Protein AF-A0A6A6I0V8-F1 (afdb_monomer_lite)

Secondary structure (DSSP, 8-state):
-PPPEEEE-EEETTTTEEEEEETTEEEEE-TTT----TT-EEEEEEEE-SS--TT-SBTT--TTSGGGGEEEEEEEE-TTS-EEEEE--B--HHHHHHHHHHHHHHTT--SS-TTSS---

Radius of gyration: 15.05 Å; chains: 1; bounding box: 34×28×39 Å

pLDDT: mean 85.08, std 13.49, range [41.62, 95.62]

Structure (mmCIF, N/CA/C/O backbone):
data_AF-A0A6A6I0V8-F1
#
_entry.id   AF-A0A6A6I0V8-F1
#
loop_
_atom_site.group_PDB
_atom_site.id
_atom_site.type_symbol
_atom_site.label_atom_id
_atom_site.label_alt_id
_atom_site.label_comp_id
_atom_site.label_asym_id
_atom_site.label_entity_id
_atom_site.label_seq_id
_atom_site.pdbx_PDB_ins_code
_atom_site.Cartn_x
_atom_site.Cartn_y
_atom_site.Cartn_z
_atom_site.occupancy
_atom_site.B_iso_or_equiv
_atom_site.auth_seq_id
_atom_site.auth_comp_id
_atom_site.auth_asym_id
_atom_site.auth_atom_id
_atom_site.pdbx_PDB_model_num
ATOM 1 N N . MET A 1 1 ? -9.519 -6.442 -11.295 1.00 41.62 1 MET A N 1
ATOM 2 C CA . MET A 1 1 ? -9.395 -5.872 -9.936 1.00 41.62 1 MET A CA 1
ATOM 3 C C . MET A 1 1 ? -8.837 -6.957 -9.038 1.0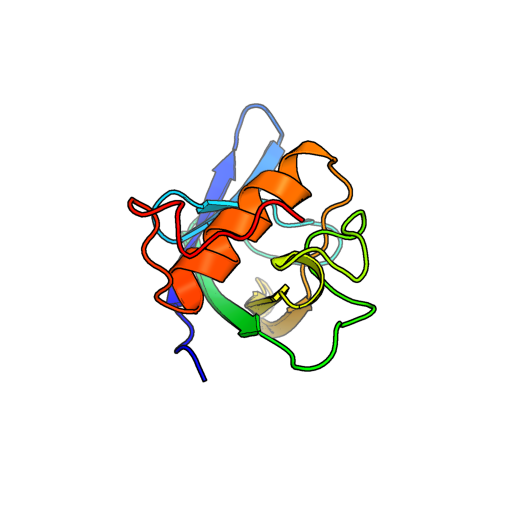0 41.62 1 MET A C 1
ATOM 5 O O . MET A 1 1 ? -9.410 -8.039 -9.019 1.00 41.62 1 MET A O 1
ATOM 9 N N . LEU A 1 2 ? -7.718 -6.709 -8.360 1.00 55.19 2 LEU A N 1
ATOM 10 C CA . LEU A 1 2 ? -7.211 -7.617 -7.329 1.00 55.19 2 LEU A CA 1
ATOM 11 C C . LEU A 1 2 ? -8.062 -7.394 -6.071 1.00 55.19 2 LEU A C 1
ATOM 13 O O . LEU A 1 2 ? -8.267 -6.252 -5.666 1.00 55.19 2 LEU A O 1
ATOM 17 N N . GLY A 1 3 ? -8.646 -8.462 -5.523 1.00 60.25 3 GLY A N 1
ATOM 18 C CA . GLY A 1 3 ? -9.533 -8.377 -4.360 1.00 60.25 3 GLY A CA 1
ATOM 19 C C . GLY A 1 3 ? -8.824 -7.762 -3.150 1.00 60.25 3 GLY A C 1
ATOM 20 O O . GLY A 1 3 ? -7.656 -8.050 -2.900 1.00 60.25 3 GLY A O 1
ATOM 21 N N . GLY A 1 4 ? -9.527 -6.897 -2.414 1.00 79.31 4 GLY A N 1
ATOM 22 C CA . GLY A 1 4 ? -9.027 -6.341 -1.156 1.00 79.31 4 GLY A CA 1
ATOM 23 C C . GLY A 1 4 ? -8.860 -7.413 -0.082 1.00 79.31 4 GLY A C 1
ATOM 24 O O . GLY A 1 4 ? -9.607 -8.392 -0.065 1.00 79.31 4 GLY A O 1
ATOM 25 N N . MET A 1 5 ? -7.888 -7.217 0.805 1.00 91.12 5 MET A N 1
ATOM 26 C CA . MET A 1 5 ? -7.579 -8.131 1.902 1.00 91.12 5 MET A CA 1
ATOM 27 C C . MET A 1 5 ? -7.892 -7.470 3.238 1.00 91.12 5 MET A C 1
ATOM 29 O O . MET A 1 5 ? -7.388 -6.381 3.519 1.00 91.12 5 MET A O 1
ATOM 33 N N . ASP A 1 6 ? -8.684 -8.145 4.063 1.00 94.25 6 ASP A N 1
ATOM 34 C CA . ASP A 1 6 ? -8.990 -7.691 5.415 1.00 94.25 6 ASP A CA 1
ATOM 35 C C . ASP A 1 6 ? -7.867 -8.153 6.352 1.00 94.25 6 ASP A C 1
ATOM 37 O O . ASP A 1 6 ? -7.538 -9.340 6.424 1.00 94.25 6 ASP A O 1
ATOM 41 N N . VAL A 1 7 ? -7.224 -7.203 7.028 1.00 94.69 7 VAL A N 1
ATOM 42 C CA . VAL A 1 7 ? -6.045 -7.447 7.866 1.00 94.69 7 VAL A CA 1
ATOM 43 C C . VAL A 1 7 ? -6.138 -6.673 9.181 1.00 94.69 7 VAL A C 1
ATOM 45 O O . VAL A 1 7 ? -6.675 -5.562 9.207 1.00 94.69 7 VAL A O 1
ATOM 48 N N . PRO A 1 8 ? -5.594 -7.220 10.283 1.00 95.62 8 PRO A N 1
ATOM 49 C CA . PRO A 1 8 ? -5.577 -6.520 11.556 1.00 95.62 8 PRO A CA 1
ATOM 50 C C . PRO A 1 8 ? -4.505 -5.426 11.571 1.00 95.62 8 PRO A C 1
ATOM 52 O O . PRO A 1 8 ? -3.368 -5.628 11.121 1.00 95.62 8 PRO A O 1
ATOM 55 N N . VAL A 1 9 ? -4.846 -4.289 12.164 1.00 93.50 9 VAL A N 1
ATOM 56 C CA . VAL A 1 9 ? -3.913 -3.227 12.529 1.00 93.50 9 VAL A CA 1
ATOM 57 C C . VAL A 1 9 ? -3.034 -3.715 13.676 1.00 93.50 9 VAL A C 1
ATOM 59 O O . VAL A 1 9 ? -3.508 -4.254 14.676 1.00 93.50 9 VAL A O 1
ATOM 62 N N . ARG A 1 10 ? -1.725 -3.517 13.537 1.00 93.19 10 ARG A N 1
ATOM 63 C CA . ARG A 1 10 ? -0.717 -3.899 14.528 1.00 93.19 10 ARG A CA 1
ATOM 64 C C . ARG A 1 10 ? 0.033 -2.680 15.025 1.00 93.19 10 ARG A C 1
ATOM 66 O O . ARG A 1 10 ? 0.220 -1.715 14.284 1.00 93.19 10 ARG A O 1
ATOM 73 N N . PHE A 1 11 ? 0.536 -2.739 16.254 1.00 89.94 11 PHE A N 1
ATOM 74 C CA . PHE A 1 11 ? 1.327 -1.657 16.827 1.00 89.94 11 PHE A CA 1
ATOM 75 C C . PHE A 1 11 ? 2.817 -2.005 16.907 1.00 89.94 11 PHE A C 1
ATOM 77 O O . PHE A 1 11 ? 3.221 -3.063 17.390 1.00 89.94 11 PHE A O 1
ATOM 84 N N . HIS A 1 12 ? 3.678 -1.096 16.442 1.00 85.38 12 HIS A N 1
ATOM 85 C CA . HIS A 1 12 ? 5.121 -1.231 16.595 1.00 85.38 12 HIS A CA 1
ATOM 86 C C . HIS A 1 12 ? 5.644 -0.378 17.755 1.00 85.38 12 HIS A C 1
ATOM 88 O O . HIS A 1 12 ? 5.853 0.825 17.614 1.00 85.38 12 HIS A O 1
ATOM 94 N N . LYS A 1 13 ? 5.951 -1.036 18.882 1.00 77.88 13 LYS A N 1
ATOM 95 C CA . LYS A 1 13 ? 6.410 -0.389 20.126 1.00 77.88 13 LYS A CA 1
ATOM 96 C C . LYS A 1 13 ? 7.663 0.486 19.979 1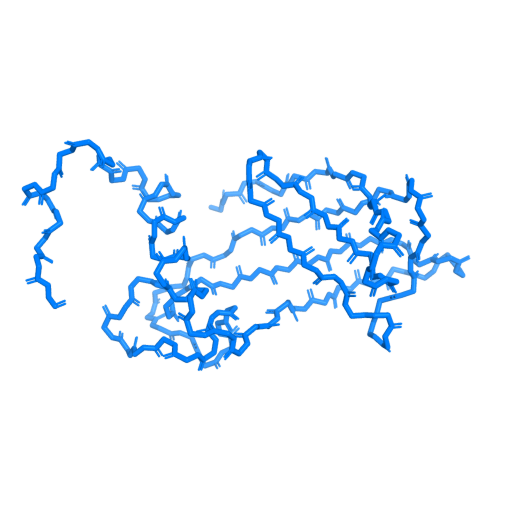.00 77.88 13 LYS A C 1
ATOM 98 O O . LYS A 1 13 ? 7.749 1.514 20.631 1.00 77.88 13 LYS A O 1
ATOM 103 N N . ARG A 1 14 ? 8.632 0.104 19.134 1.00 75.19 14 ARG A N 1
ATOM 104 C CA . ARG A 1 14 ? 9.905 0.847 18.987 1.00 75.19 14 ARG A CA 1
ATOM 105 C C . ARG A 1 14 ? 9.782 2.146 18.187 1.00 75.19 14 ARG A C 1
ATOM 107 O O . ARG A 1 14 ? 10.613 3.024 18.361 1.00 75.19 14 ARG A O 1
ATOM 114 N N . GLY A 1 15 ? 8.774 2.257 17.324 1.00 67.25 15 GLY A N 1
ATOM 115 C CA . GLY A 1 15 ? 8.545 3.443 16.489 1.00 67.25 15 GLY A CA 1
ATOM 116 C C . GLY A 1 15 ? 7.256 4.188 16.820 1.00 67.25 15 GLY A C 1
ATOM 117 O O . GLY A 1 15 ? 6.911 5.125 16.111 1.00 67.25 15 GLY A O 1
ATOM 118 N N . SER A 1 16 ? 6.516 3.742 17.841 1.00 81.19 16 SER A N 1
ATOM 119 C CA . SER A 1 16 ? 5.200 4.269 18.217 1.00 81.19 16 SER A CA 1
ATOM 120 C C . SER A 1 16 ? 4.250 4.462 17.026 1.00 81.19 16 SER A C 1
ATOM 122 O O . SER A 1 16 ? 3.514 5.444 16.957 1.00 81.19 16 SER A O 1
ATOM 124 N N . CYS A 1 17 ? 4.253 3.511 16.089 1.00 87.19 17 CYS A N 1
ATOM 125 C CA . CYS A 1 17 ? 3.512 3.599 14.833 1.00 87.19 17 CYS A CA 1
ATOM 126 C C . CYS A 1 17 ? 2.623 2.368 14.633 1.00 87.19 17 CYS A C 1
ATOM 128 O O . CYS A 1 17 ? 3.015 1.249 14.982 1.00 87.19 17 CYS A O 1
ATOM 130 N N . PHE A 1 18 ? 1.430 2.577 14.077 1.00 91.88 18 PHE A N 1
ATOM 131 C CA . PHE A 1 18 ? 0.574 1.486 13.625 1.00 91.88 18 PHE A CA 1
ATOM 132 C C . PHE A 1 18 ? 0.983 1.046 12.225 1.00 91.88 18 PHE A C 1
ATOM 134 O O . PHE A 1 18 ? 1.489 1.837 11.435 1.00 91.88 18 PHE A O 1
ATOM 141 N N . TYR A 1 19 ? 0.760 -0.218 11.908 1.00 93.81 19 TYR A N 1
ATOM 142 C CA . TYR A 1 19 ? 1.020 -0.755 10.584 1.00 93.81 19 TYR A CA 1
ATOM 143 C C . TYR A 1 19 ? 0.035 -1.870 10.265 1.00 93.81 19 TYR A C 1
ATOM 145 O O . TYR A 1 19 ? -0.515 -2.515 11.157 1.00 93.81 19 TYR A O 1
ATOM 153 N N . VAL A 1 20 ? -0.132 -2.130 8.978 1.00 94.81 20 VAL A N 1
ATOM 154 C CA . VAL A 1 20 ? -0.770 -3.348 8.481 1.00 94.81 20 VAL A CA 1
ATOM 155 C C . VAL A 1 20 ? 0.260 -4.202 7.772 1.00 94.81 20 VAL A C 1
ATOM 157 O O . VAL A 1 20 ? 1.293 -3.715 7.297 1.00 94.81 20 VAL A O 1
ATOM 160 N N . SER A 1 21 ? 0.010 -5.505 7.729 1.00 94.12 21 SER A N 1
ATOM 161 C CA . SER A 1 21 ? 0.847 -6.432 6.979 1.00 94.12 21 SER A CA 1
ATOM 162 C C . SER A 1 21 ? 0.000 -7.295 6.072 1.00 94.12 21 SER A C 1
ATOM 164 O O . SER A 1 21 ? -0.980 -7.887 6.512 1.00 94.12 21 SER A O 1
ATOM 166 N N . VAL A 1 22 ? 0.414 -7.368 4.813 1.00 91.25 22 VAL A N 1
ATOM 167 C CA . VAL A 1 22 ? -0.157 -8.257 3.810 1.00 91.25 22 VAL A CA 1
ATOM 168 C C . VAL A 1 22 ? 0.949 -9.213 3.388 1.00 91.25 22 VAL A C 1
ATOM 170 O O . VAL A 1 22 ? 1.923 -8.799 2.758 1.00 91.25 22 VAL A O 1
ATOM 173 N N . SER A 1 23 ? 0.837 -10.489 3.769 1.00 87.75 23 SER A N 1
ATOM 174 C CA . SER A 1 23 ? 1.952 -11.443 3.675 1.00 87.75 23 SER A CA 1
ATOM 175 C C . SER A 1 23 ? 3.204 -10.882 4.384 1.00 87.75 23 SER A C 1
ATOM 177 O O . SER A 1 23 ? 3.142 -10.554 5.568 1.00 87.75 23 SER A O 1
ATOM 179 N N . HIS A 1 24 ? 4.327 -10.734 3.681 1.00 87.50 24 HIS A N 1
ATOM 180 C CA . HIS A 1 24 ? 5.579 -10.161 4.187 1.00 87.50 24 HIS A CA 1
ATOM 181 C C . HIS A 1 24 ? 5.716 -8.646 3.931 1.00 87.50 24 HIS A C 1
ATOM 183 O O . HIS A 1 24 ? 6.715 -8.030 4.316 1.00 87.50 24 HIS A O 1
ATOM 189 N N . TRP A 1 25 ? 4.728 -8.022 3.283 1.00 90.75 25 TRP A N 1
ATOM 190 C CA . TRP A 1 25 ? 4.713 -6.586 3.018 1.00 90.75 25 TRP A CA 1
ATOM 191 C C . TRP A 1 25 ? 4.124 -5.838 4.201 1.00 90.75 25 TRP A C 1
ATOM 193 O O . TRP A 1 25 ? 3.049 -6.176 4.686 1.00 90.75 25 TRP A O 1
ATOM 203 N N . ARG A 1 26 ? 4.821 -4.793 4.644 1.00 92.94 26 ARG A N 1
ATOM 204 C CA . ARG A 1 26 ? 4.404 -3.945 5.758 1.00 92.94 26 ARG A CA 1
ATOM 205 C C . ARG A 1 26 ? 4.181 -2.520 5.273 1.00 92.94 26 ARG A C 1
ATOM 207 O O . ARG A 1 26 ? 5.055 -1.962 4.610 1.00 92.94 26 ARG A O 1
ATOM 214 N N . PHE A 1 27 ? 3.054 -1.945 5.682 1.00 93.00 27 PHE A N 1
ATOM 215 C CA . PHE A 1 27 ? 2.654 -0.579 5.365 1.00 93.00 27 PHE A CA 1
ATOM 216 C C . PHE A 1 27 ? 2.362 0.166 6.663 1.00 93.00 27 PHE A C 1
ATOM 218 O O . PHE A 1 27 ? 1.485 -0.236 7.429 1.00 93.00 27 PHE A O 1
ATOM 225 N N . ASP A 1 28 ? 3.128 1.219 6.930 1.00 91.56 28 ASP A N 1
ATOM 226 C CA . ASP A 1 28 ? 2.946 2.034 8.126 1.00 91.56 28 ASP A CA 1
ATOM 227 C C . ASP A 1 28 ? 1.751 2.984 7.945 1.00 91.56 28 ASP A C 1
ATOM 229 O O . ASP A 1 28 ? 1.524 3.533 6.864 1.00 91.56 28 ASP A O 1
ATOM 233 N N . LEU A 1 29 ? 0.977 3.165 9.013 1.00 90.06 29 LEU A N 1
ATOM 234 C CA . LEU A 1 29 ? -0.219 3.998 9.034 1.00 90.06 29 LEU A CA 1
ATOM 235 C C . LEU A 1 29 ? 0.096 5.340 9.683 1.00 90.06 29 LEU A C 1
ATOM 237 O O . LEU A 1 29 ? 0.569 5.405 10.820 1.00 90.06 29 LEU A O 1
ATOM 241 N N . ASN A 1 30 ? -0.228 6.428 8.987 1.00 83.38 30 ASN A N 1
ATOM 242 C CA . ASN A 1 30 ? -0.125 7.755 9.572 1.00 83.38 30 ASN A CA 1
ATOM 243 C C . ASN A 1 30 ? -1.309 8.006 10.523 1.00 83.38 30 ASN A C 1
ATOM 245 O O . ASN A 1 30 ? -2.458 8.111 10.098 1.00 83.38 30 ASN A O 1
ATOM 249 N N . ARG A 1 31 ? -1.011 8.159 11.817 1.00 77.19 31 ARG A N 1
ATOM 250 C CA . ARG A 1 31 ? -1.997 8.451 12.872 1.00 77.19 31 ARG A CA 1
ATOM 251 C C . ARG A 1 31 ? -2.718 9.789 12.702 1.00 77.19 31 ARG A C 1
ATOM 253 O O . ARG A 1 31 ? -3.789 9.971 13.264 1.00 77.19 31 ARG A O 1
ATOM 260 N N . GLN A 1 32 ? -2.140 10.728 11.953 1.00 77.94 32 GLN A N 1
ATOM 261 C CA . GLN A 1 32 ? -2.782 12.015 11.669 1.00 77.94 32 GLN A CA 1
ATOM 262 C C . GLN A 1 32 ? -3.929 11.877 10.665 1.00 77.94 32 GLN A C 1
ATOM 264 O O . GLN A 1 32 ? -4.838 12.700 10.667 1.00 77.94 32 GLN A O 1
ATOM 269 N N . THR A 1 33 ? -3.888 10.855 9.806 1.00 78.44 33 THR A N 1
ATOM 270 C CA . THR A 1 33 ? -4.892 10.641 8.756 1.00 78.44 33 THR A CA 1
ATOM 271 C C . THR A 1 33 ? -5.804 9.453 9.041 1.00 78.44 33 THR A C 1
ATOM 273 O O . THR A 1 33 ? -6.909 9.405 8.509 1.00 78.44 33 THR A O 1
ATOM 276 N N . ILE A 1 34 ? -5.369 8.504 9.874 1.00 84.12 34 ILE A N 1
ATOM 277 C CA . ILE A 1 34 ? -6.099 7.271 10.176 1.00 84.12 34 ILE A CA 1
ATOM 278 C C . ILE A 1 34 ? -6.232 7.119 11.697 1.00 84.12 34 ILE A C 1
ATOM 280 O O . ILE A 1 34 ? -5.243 6.935 12.407 1.00 84.12 34 ILE A O 1
ATOM 284 N N . SER A 1 35 ? -7.473 7.165 12.188 1.00 86.94 35 SER A N 1
ATOM 285 C CA . SER A 1 35 ? -7.823 6.947 13.598 1.00 86.94 35 SER A CA 1
ATOM 286 C C . SER A 1 35 ? -8.237 5.490 13.823 1.00 86.94 35 SER A C 1
ATOM 288 O O . SER A 1 35 ? -9.430 5.185 13.818 1.00 86.94 35 SER A O 1
ATOM 290 N N . VAL A 1 36 ? -7.245 4.620 14.011 1.00 88.50 36 VAL A N 1
ATOM 291 C CA . VAL A 1 36 ? -7.396 3.179 14.295 1.00 88.50 36 VAL A CA 1
ATOM 292 C C . VAL A 1 36 ? -6.642 2.787 15.563 1.00 88.50 36 VAL A C 1
ATOM 294 O O . VAL A 1 36 ? -5.679 3.457 15.951 1.00 88.50 36 VAL A O 1
ATOM 297 N N . GLU A 1 37 ? -7.054 1.682 16.168 1.00 90.06 37 GLU A N 1
ATOM 298 C CA . GLU A 1 37 ? -6.422 1.052 17.323 1.00 90.06 37 GLU A CA 1
ATOM 299 C C . GLU A 1 37 ? -5.767 -0.289 16.954 1.00 90.06 37 GLU A C 1
ATOM 301 O O . GLU A 1 37 ? -5.933 -0.826 15.857 1.00 90.06 37 GLU A O 1
ATOM 306 N N . GLU A 1 38 ? -4.947 -0.828 17.860 1.00 91.88 38 GLU A N 1
ATOM 307 C CA . GLU A 1 38 ? -4.389 -2.169 17.676 1.00 91.88 38 GLU A CA 1
ATOM 308 C C . GLU A 1 38 ? -5.511 -3.213 17.735 1.00 91.88 38 GLU A C 1
ATOM 310 O O . GLU A 1 38 ? -6.290 -3.232 18.682 1.00 91.88 38 GLU A O 1
ATOM 315 N N . GLY A 1 39 ? -5.565 -4.100 16.740 1.00 91.62 39 GLY A N 1
ATOM 316 C CA . GLY A 1 39 ? -6.607 -5.120 16.616 1.00 91.62 39 GLY A CA 1
ATOM 317 C C . GLY A 1 39 ? -7.763 -4.741 15.688 1.00 91.62 39 GLY A C 1
ATOM 318 O O . GLY A 1 39 ? -8.458 -5.647 15.226 1.00 91.62 39 GLY A O 1
ATOM 319 N N . ASP A 1 40 ? -7.924 -3.459 15.335 1.00 92.44 40 ASP A N 1
ATOM 320 C CA . ASP A 1 40 ? -8.921 -3.037 14.346 1.00 92.44 40 ASP A CA 1
ATOM 321 C C . ASP A 1 40 ? -8.696 -3.754 13.014 1.00 92.44 40 ASP A C 1
ATOM 323 O O . ASP A 1 40 ? -7.562 -3.937 12.569 1.00 92.44 40 ASP A O 1
ATOM 327 N N . THR A 1 41 ? -9.779 -4.151 12.349 1.00 94.44 41 THR A N 1
ATOM 328 C CA . THR A 1 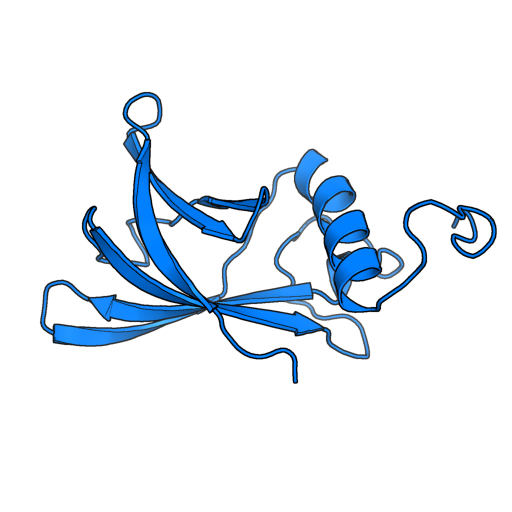41 ? -9.695 -4.748 11.012 1.00 94.44 41 THR A CA 1
ATOM 329 C C . THR A 1 41 ? -9.888 -3.673 9.959 1.00 94.44 41 THR A C 1
ATOM 331 O O . THR A 1 41 ? -10.871 -2.932 9.978 1.00 94.44 41 THR A O 1
ATOM 334 N N . VAL A 1 42 ? -8.953 -3.608 9.017 1.00 95.19 42 VAL A N 1
ATOM 335 C CA . VAL A 1 42 ? -9.021 -2.710 7.865 1.00 95.19 42 VAL A CA 1
ATOM 336 C C . VAL A 1 42 ? -8.833 -3.500 6.582 1.00 95.19 42 VAL A C 1
ATOM 338 O O . VAL A 1 42 ? -8.176 -4.542 6.565 1.00 95.19 42 VAL A O 1
ATOM 341 N N . ARG A 1 43 ? -9.380 -2.983 5.490 1.00 95.56 43 ARG A N 1
ATOM 342 C CA . ARG A 1 43 ? -9.267 -3.577 4.165 1.00 95.56 43 ARG A CA 1
ATOM 343 C C . ARG A 1 43 ? -8.185 -2.862 3.374 1.00 95.56 43 ARG A C 1
ATOM 345 O O . ARG A 1 43 ? -8.277 -1.662 3.120 1.00 95.56 43 ARG A O 1
ATOM 352 N N . VAL A 1 44 ? -7.151 -3.602 2.985 1.00 95.31 44 VAL A N 1
ATOM 353 C CA . VAL A 1 44 ? -6.055 -3.121 2.135 1.00 95.31 44 VAL A CA 1
ATOM 354 C C . VAL A 1 44 ? -6.346 -3.502 0.691 1.00 95.31 44 VAL A C 1
ATOM 356 O O . VAL A 1 44 ? -6.669 -4.655 0.403 1.00 95.31 44 VAL A O 1
ATOM 359 N N . GLN A 1 45 ? -6.204 -2.555 -0.232 1.00 94.50 45 GLN A N 1
ATOM 360 C CA . GLN A 1 45 ? -6.385 -2.801 -1.662 1.00 94.50 45 GLN A CA 1
ATOM 361 C C . GLN A 1 45 ? -5.190 -2.294 -2.464 1.00 94.50 45 GLN A C 1
ATOM 363 O O . GLN A 1 45 ? -4.710 -1.176 -2.260 1.00 94.50 45 GLN A O 1
ATOM 368 N N . PHE A 1 46 ? -4.751 -3.116 -3.416 1.00 93.50 46 PHE A N 1
ATOM 369 C CA . PHE A 1 46 ? -3.719 -2.767 -4.385 1.00 93.50 46 PHE A CA 1
ATOM 370 C C . PHE A 1 46 ? -4.365 -2.421 -5.721 1.00 93.50 46 PHE A C 1
ATOM 372 O O . PHE A 1 46 ? -5.155 -3.195 -6.263 1.00 93.50 46 PHE A O 1
ATOM 379 N N . HIS A 1 47 ? -3.992 -1.270 -6.267 1.00 92.31 47 HIS A N 1
ATOM 380 C CA . HIS A 1 47 ? -4.500 -0.777 -7.540 1.00 92.31 47 HIS A CA 1
ATOM 381 C C . HIS A 1 47 ? -3.324 -0.562 -8.482 1.00 92.31 47 HIS A C 1
ATOM 383 O O . HIS A 1 47 ? -2.440 0.243 -8.194 1.00 92.31 47 HIS A O 1
ATOM 389 N N . ILE A 1 48 ? -3.319 -1.288 -9.598 1.00 90.88 48 ILE A N 1
ATOM 390 C CA . ILE A 1 48 ? -2.340 -1.118 -10.672 1.00 90.88 48 ILE A CA 1
ATOM 391 C C . ILE A 1 48 ? -2.993 -0.309 -11.789 1.00 90.88 48 ILE A C 1
ATOM 393 O O . ILE A 1 48 ? -3.937 -0.773 -12.431 1.00 90.88 48 ILE A O 1
ATOM 397 N N . SER A 1 49 ? -2.497 0.904 -12.009 1.00 87.88 49 SER A N 1
ATOM 398 C CA . SER A 1 49 ? -2.984 1.809 -13.054 1.00 87.88 49 SER A CA 1
ATOM 399 C C . SER A 1 49 ? -2.218 1.631 -14.366 1.00 87.88 49 SER A C 1
ATOM 401 O O . SER A 1 49 ? -1.028 1.327 -14.370 1.00 87.88 49 SER A O 1
ATOM 403 N N . HIS A 1 50 ? -2.894 1.869 -15.489 1.00 83.44 50 HIS A N 1
ATOM 404 C CA . HIS A 1 50 ? -2.278 2.023 -16.807 1.00 83.44 50 HIS A CA 1
ATOM 405 C C . HIS A 1 50 ? -2.910 3.257 -17.469 1.00 83.44 50 HIS A C 1
ATOM 407 O O . HIS A 1 50 ? -4.108 3.199 -17.756 1.00 83.44 50 HIS A O 1
ATOM 413 N N . PRO A 1 51 ? -2.190 4.375 -17.702 1.00 82.94 51 PRO A N 1
ATOM 414 C CA . PRO A 1 51 ? -0.749 4.643 -17.519 1.00 82.94 51 PRO A CA 1
ATOM 415 C C . PRO A 1 51 ? -0.327 4.925 -16.051 1.00 82.94 51 PRO A C 1
ATOM 417 O O . PRO A 1 51 ? -1.081 4.631 -15.124 1.00 82.94 51 PRO A O 1
ATOM 420 N N . MET A 1 52 ? 0.892 5.459 -15.837 1.00 83.38 52 MET A N 1
ATOM 421 C CA . MET A 1 52 ? 1.436 5.854 -14.518 1.00 83.38 52 MET A CA 1
ATOM 422 C C . MET A 1 52 ? 0.507 6.794 -13.731 1.00 83.38 52 MET A C 1
ATOM 424 O O . MET A 1 52 ? -0.287 7.530 -14.318 1.00 83.38 52 MET A O 1
ATOM 428 N N . CYS A 1 53 ? 0.630 6.800 -12.399 1.00 81.50 53 CYS A N 1
ATOM 429 C CA . CYS A 1 53 ? -0.199 7.624 -11.521 1.00 81.50 53 CYS A CA 1
ATOM 430 C C . CYS A 1 53 ? 0.630 8.626 -10.703 1.00 81.50 53 CYS A C 1
ATOM 432 O O . CYS A 1 53 ? 1.591 8.251 -10.035 1.00 81.50 53 CYS A O 1
ATOM 434 N N . ASN A 1 54 ? 0.184 9.887 -10.676 1.00 80.38 54 ASN A N 1
ATOM 435 C CA . ASN A 1 54 ? 0.794 10.950 -9.865 1.00 80.38 54 ASN A CA 1
ATOM 436 C C . ASN A 1 54 ? 0.706 10.683 -8.347 1.00 80.38 54 ASN A C 1
ATOM 438 O O . ASN A 1 54 ? 1.527 11.186 -7.583 1.00 80.38 54 ASN A O 1
ATOM 442 N N . ASP A 1 55 ? -0.259 9.863 -7.918 1.00 85.88 55 ASP A N 1
ATOM 443 C CA . ASP A 1 55 ? -0.508 9.503 -6.516 1.00 85.88 55 ASP A CA 1
ATOM 444 C C . ASP A 1 55 ? -0.161 8.035 -6.227 1.00 85.88 55 ASP A C 1
ATOM 446 O O . ASP A 1 55 ? -0.889 7.330 -5.520 1.00 85.88 55 ASP A O 1
ATOM 450 N N . CYS A 1 56 ? 0.930 7.544 -6.819 1.00 93.50 56 CYS A N 1
ATOM 451 C CA . CYS A 1 56 ? 1.469 6.229 -6.498 1.00 93.50 56 CYS A CA 1
ATOM 452 C C . CYS A 1 56 ? 1.983 6.164 -5.049 1.00 93.50 56 CYS A C 1
ATOM 454 O O . CYS A 1 56 ? 2.322 7.172 -4.419 1.00 93.50 56 CYS A O 1
ATOM 456 N N . TYR A 1 57 ? 2.043 4.946 -4.511 1.00 94.81 57 TYR A N 1
ATOM 457 C CA . TYR A 1 57 ? 2.503 4.717 -3.146 1.00 94.81 57 TYR A CA 1
ATOM 458 C C . TYR A 1 57 ? 3.982 5.089 -2.979 1.00 94.81 57 TYR A C 1
ATOM 460 O O . TYR A 1 57 ? 4.332 5.766 -2.016 1.00 94.81 57 TYR A O 1
ATOM 468 N N . ALA A 1 58 ? 4.848 4.682 -3.911 1.00 95.06 58 ALA A N 1
ATOM 469 C CA . ALA A 1 58 ? 6.274 4.997 -3.874 1.00 95.06 58 ALA A CA 1
ATOM 470 C C . ALA A 1 58 ? 6.540 6.334 -4.579 1.00 95.06 58 ALA A C 1
ATOM 472 O O . ALA A 1 58 ? 6.881 6.367 -5.753 1.00 95.06 58 ALA A O 1
ATOM 473 N N . THR A 1 59 ? 6.424 7.454 -3.866 1.00 93.88 59 THR A N 1
ATOM 474 C CA . THR A 1 59 ? 6.383 8.794 -4.489 1.00 93.88 59 THR A CA 1
ATOM 475 C C . THR A 1 59 ? 7.683 9.224 -5.175 1.00 93.88 59 THR A C 1
ATOM 477 O O . THR A 1 59 ? 7.709 10.262 -5.828 1.00 93.88 59 THR A O 1
ATOM 480 N N . LYS A 1 60 ? 8.778 8.484 -4.974 1.00 94.12 60 LYS A N 1
ATOM 481 C CA . LYS A 1 60 ? 10.075 8.706 -5.627 1.00 94.12 60 LYS A CA 1
ATOM 482 C C . LYS A 1 60 ? 10.295 7.824 -6.866 1.00 94.12 60 LYS A C 1
ATOM 484 O O . LYS A 1 60 ? 11.381 7.867 -7.431 1.00 94.12 60 LYS A O 1
ATOM 489 N N . SER A 1 61 ? 9.318 7.011 -7.271 1.00 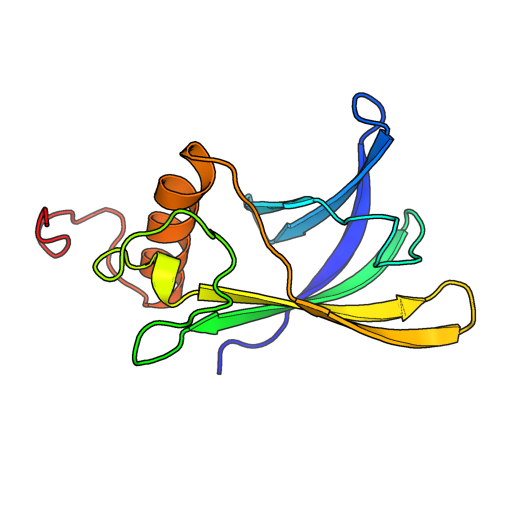93.19 61 SER A N 1
ATOM 490 C CA . SER A 1 61 ? 9.428 6.188 -8.479 1.00 93.19 61 SER A CA 1
ATOM 491 C C . SER A 1 61 ? 9.492 7.056 -9.735 1.00 93.19 61 SER A C 1
ATOM 493 O O . SER A 1 61 ? 8.735 8.021 -9.861 1.00 93.19 61 SER A O 1
ATOM 495 N N . LEU A 1 62 ? 10.336 6.676 -10.685 1.00 91.94 62 LEU A N 1
ATOM 496 C CA . LEU A 1 62 ? 10.372 7.262 -12.016 1.00 91.94 62 LEU A CA 1
ATOM 497 C C . LEU A 1 62 ? 9.173 6.781 -12.852 1.00 91.94 62 LEU A C 1
ATOM 499 O O . LEU A 1 62 ? 8.655 5.693 -12.610 1.00 91.94 62 LEU A O 1
ATOM 503 N N . PRO A 1 63 ? 8.762 7.526 -13.894 1.00 90.38 63 PRO A N 1
ATOM 504 C CA . PRO A 1 63 ? 7.700 7.110 -14.820 1.00 90.38 63 PRO A CA 1
ATOM 505 C C . PRO A 1 63 ? 7.875 5.716 -15.439 1.00 90.38 63 PRO A C 1
ATOM 507 O O . PRO A 1 63 ? 6.906 5.096 -15.871 1.00 90.38 63 PRO A O 1
ATOM 510 N N . THR A 1 64 ? 9.116 5.240 -15.525 1.00 89.31 64 THR A N 1
ATOM 511 C CA . THR A 1 64 ? 9.480 3.934 -16.083 1.00 89.31 64 THR A CA 1
ATOM 512 C C . THR A 1 64 ? 9.445 2.803 -15.056 1.00 89.31 64 THR A C 1
ATOM 514 O O . THR A 1 64 ? 9.429 1.641 -15.455 1.00 89.31 64 THR A O 1
ATOM 517 N N . ASP A 1 65 ? 9.426 3.116 -13.757 1.00 91.62 65 ASP A N 1
ATOM 518 C CA . ASP A 1 65 ? 9.373 2.116 -12.692 1.00 91.62 65 ASP A CA 1
ATOM 519 C C . ASP A 1 65 ? 7.984 1.466 -12.626 1.00 91.62 65 ASP A C 1
ATOM 521 O O . ASP A 1 65 ? 6.978 2.185 -12.601 1.00 91.62 65 ASP A O 1
ATOM 525 N N . PRO A 1 66 ? 7.882 0.131 -12.486 1.00 93.00 66 PRO A N 1
ATOM 526 C CA . PRO A 1 66 ? 6.611 -0.537 -12.207 1.00 93.00 66 PRO A CA 1
ATOM 527 C C . PRO A 1 66 ? 5.859 0.064 -11.006 1.00 93.00 66 PRO A C 1
ATOM 529 O O . PRO A 1 66 ? 4.643 0.254 -11.068 1.00 93.00 66 PRO A O 1
ATOM 532 N N . ALA A 1 67 ? 6.575 0.451 -9.944 1.00 94.31 67 ALA A N 1
ATOM 533 C CA . ALA A 1 67 ? 6.014 1.062 -8.740 1.00 94.31 67 ALA A CA 1
ATOM 534 C C . ALA A 1 67 ? 5.261 2.380 -8.996 1.00 94.31 67 ALA A C 1
ATOM 536 O O . ALA A 1 67 ? 4.362 2.709 -8.221 1.00 94.31 67 ALA A O 1
ATOM 537 N N . SER A 1 68 ? 5.555 3.097 -10.088 1.00 94.88 68 SER A N 1
ATOM 538 C CA . SER A 1 68 ? 4.854 4.340 -10.461 1.00 94.88 68 SER A CA 1
ATOM 539 C C . SER A 1 68 ? 3.378 4.131 -10.821 1.00 94.88 68 SER A C 1
ATOM 541 O O . SER A 1 68 ? 2.591 5.079 -10.892 1.00 94.88 68 SER A O 1
ATOM 543 N N . ARG A 1 69 ? 2.975 2.875 -11.035 1.00 93.94 69 ARG A N 1
ATOM 544 C CA . ARG A 1 69 ? 1.598 2.471 -11.340 1.00 93.94 69 ARG A CA 1
ATOM 545 C C . ARG A 1 69 ? 0.835 1.968 -10.120 1.00 93.94 69 ARG A C 1
ATOM 547 O O . ARG A 1 69 ? -0.386 1.841 -10.190 1.00 93.94 69 ARG A O 1
ATOM 554 N N . LEU A 1 70 ? 1.528 1.689 -9.015 1.00 94.44 70 LEU A N 1
ATOM 555 C CA . LEU A 1 70 ? 0.936 1.097 -7.821 1.00 94.44 70 LEU A CA 1
ATOM 556 C C . LEU A 1 70 ? 0.355 2.167 -6.897 1.00 94.44 70 LEU A C 1
ATOM 558 O O . LEU A 1 70 ? 1.087 2.990 -6.345 1.00 94.44 70 LEU A O 1
ATOM 562 N N . LYS A 1 71 ? -0.949 2.085 -6.635 1.00 94.88 71 LYS A N 1
ATOM 563 C CA . LYS A 1 71 ? -1.605 2.771 -5.517 1.00 94.88 71 LYS A CA 1
ATOM 564 C C . LYS A 1 71 ? -2.053 1.762 -4.470 1.00 94.88 71 LYS A C 1
ATOM 566 O O . LYS A 1 71 ? -2.430 0.636 -4.794 1.00 94.88 71 LYS A O 1
ATOM 571 N N . ILE A 1 72 ? -2.056 2.198 -3.215 1.00 93.94 72 ILE A N 1
ATOM 572 C CA . ILE A 1 72 ? -2.496 1.384 -2.083 1.00 93.94 72 ILE A CA 1
ATOM 573 C C . ILE A 1 72 ? -3.526 2.187 -1.302 1.00 93.94 72 ILE A C 1
ATOM 575 O O . ILE A 1 72 ? -3.215 3.288 -0.842 1.00 93.94 72 ILE A O 1
ATOM 579 N N . SER A 1 73 ? -4.740 1.656 -1.168 1.00 94.19 73 SER A N 1
ATOM 580 C CA . SER A 1 73 ? -5.758 2.223 -0.283 1.00 94.19 73 SER A CA 1
ATOM 581 C C . SER A 1 73 ? -5.952 1.359 0.952 1.00 94.19 73 SER A C 1
ATOM 583 O O . SER A 1 73 ? -5.777 0.138 0.923 1.00 94.19 73 SER A O 1
ATOM 585 N N . ILE A 1 74 ? -6.333 2.028 2.034 1.00 94.19 74 ILE A N 1
ATOM 586 C CA . ILE A 1 74 ? -6.856 1.409 3.241 1.00 94.19 74 ILE A CA 1
ATOM 587 C C . ILE A 1 74 ? -8.225 2.001 3.507 1.00 94.19 74 ILE A C 1
ATOM 589 O O . ILE A 1 74 ? -8.372 3.222 3.564 1.00 94.19 74 ILE A O 1
ATOM 593 N N . GLU A 1 75 ? -9.202 1.129 3.695 1.00 94.81 75 GLU A N 1
ATOM 594 C CA . GLU A 1 75 ? -10.539 1.498 4.131 1.00 94.81 75 GLU A CA 1
ATOM 595 C C . GLU A 1 75 ? -10.939 0.710 5.375 1.00 94.81 75 GLU A C 1
ATOM 597 O O . GLU A 1 75 ? -10.442 -0.387 5.637 1.00 94.81 75 GLU A O 1
ATOM 602 N N . GLY A 1 76 ? -11.817 1.291 6.176 1.00 93.50 76 GLY A N 1
ATOM 603 C CA . GLY A 1 76 ? -12.257 0.690 7.422 1.00 93.50 76 GLY A CA 1
ATOM 604 C C . GLY A 1 76 ? -13.201 1.608 8.173 1.00 93.50 76 GLY A C 1
ATOM 605 O O . GLY A 1 76 ? -13.716 2.584 7.626 1.00 93.50 76 GLY A O 1
ATOM 606 N N . VAL A 1 77 ? -13.409 1.296 9.446 1.00 91.94 77 VAL A N 1
ATOM 607 C CA . VAL A 1 77 ? -14.218 2.098 10.361 1.00 91.94 77 VAL A CA 1
ATOM 608 C C . VAL A 1 77 ? -13.296 2.632 11.449 1.00 91.94 77 VAL A C 1
ATOM 610 O O . VAL A 1 77 ? -12.536 1.882 12.047 1.00 91.94 77 VAL A O 1
ATOM 613 N N . SER A 1 78 ? -13.314 3.944 11.665 1.00 86.00 78 SER A N 1
ATOM 614 C CA . SER A 1 78 ? -12.525 4.591 12.717 1.00 86.00 78 SER A CA 1
ATOM 615 C C . SER A 1 78 ? -13.061 4.261 14.112 1.00 86.00 78 SER A C 1
ATOM 617 O O . SER A 1 78 ? -14.226 3.892 14.261 1.00 86.00 78 SER A O 1
ATOM 619 N N . ALA A 1 79 ? -12.271 4.542 15.152 1.00 79.25 79 ALA A N 1
ATOM 620 C CA . ALA A 1 79 ? -12.690 4.400 16.555 1.00 79.25 79 ALA A CA 1
ATOM 621 C C . ALA A 1 79 ? -13.999 5.147 16.919 1.00 79.25 79 ALA A C 1
ATOM 623 O O . ALA A 1 79 ? -14.642 4.839 17.918 1.00 79.25 79 ALA A O 1
ATOM 624 N N . ARG A 1 80 ? -14.427 6.132 16.110 1.00 83.75 80 ARG A N 1
ATOM 625 C CA . ARG A 1 80 ? -15.698 6.869 16.277 1.00 83.75 80 ARG A CA 1
ATOM 626 C C . ARG A 1 80 ? -16.867 6.278 15.477 1.00 83.75 80 ARG A C 1
ATOM 628 O O . ARG A 1 80 ? -17.901 6.928 15.342 1.00 83.75 80 ARG A O 1
ATOM 635 N N . GLY A 1 81 ? -16.695 5.103 14.876 1.00 87.38 81 GLY A N 1
ATOM 636 C CA . GLY A 1 81 ? -17.704 4.463 14.030 1.00 87.38 81 GLY A CA 1
ATOM 637 C C . GLY A 1 81 ? -17.850 5.079 12.634 1.00 87.38 81 GLY A C 1
ATOM 638 O O . GLY A 1 81 ? -18.774 4.723 11.911 1.00 87.38 81 GLY A O 1
ATOM 639 N N . GLN A 1 82 ? -16.975 6.011 12.236 1.00 90.50 82 GLN A N 1
ATOM 640 C CA . GLN A 1 82 ? -17.050 6.660 10.921 1.00 90.50 82 GLN A CA 1
ATOM 641 C C . GLN A 1 82 ? -16.239 5.879 9.883 1.00 90.50 82 GLN A C 1
ATOM 643 O O . GLN A 1 82 ? -15.072 5.579 10.171 1.00 90.50 82 GLN A O 1
ATOM 648 N N . PRO A 1 83 ? -16.797 5.581 8.694 1.00 92.69 83 PRO A N 1
ATOM 649 C CA . PRO A 1 83 ? -16.044 4.947 7.623 1.00 92.69 83 PRO A CA 1
ATOM 650 C C . PRO A 1 83 ? -14.960 5.893 7.100 1.00 92.69 83 PRO A C 1
ATOM 652 O O . PRO A 1 83 ? -15.153 7.107 7.031 1.00 92.69 83 PRO A O 1
ATOM 655 N N . PHE A 1 84 ? -13.821 5.335 6.709 1.00 92.25 84 PHE A N 1
ATOM 656 C CA . PHE A 1 84 ? -12.741 6.083 6.078 1.00 92.25 84 PHE A CA 1
ATOM 657 C C . PHE A 1 84 ? -12.176 5.316 4.887 1.00 92.25 84 PHE A C 1
ATOM 659 O O . PHE A 1 84 ? -12.222 4.089 4.846 1.00 92.25 84 PHE A O 1
ATOM 666 N N . LEU A 1 85 ? -11.590 6.061 3.950 1.00 93.75 85 LEU A N 1
ATOM 667 C CA . LEU A 1 85 ? -10.743 5.545 2.882 1.00 93.75 85 LEU A CA 1
ATOM 668 C C . LEU A 1 85 ? -9.556 6.492 2.721 1.00 93.75 85 LEU A C 1
ATOM 670 O O . LEU A 1 85 ? -9.734 7.696 2.537 1.00 93.75 85 LEU A O 1
ATOM 674 N N . VAL A 1 86 ? -8.343 5.955 2.801 1.00 93.00 86 VAL A N 1
ATOM 675 C CA . VAL A 1 86 ? -7.101 6.728 2.716 1.00 93.00 86 VAL A CA 1
ATOM 676 C C . VAL A 1 86 ? -6.152 6.075 1.722 1.00 93.00 86 VAL A C 1
ATOM 678 O O . VAL A 1 86 ? -5.952 4.862 1.735 1.00 93.00 86 VAL A O 1
ATOM 681 N N . TRP A 1 87 ? -5.532 6.899 0.878 1.00 93.56 87 TRP A N 1
ATOM 682 C CA . TRP A 1 87 ? -4.447 6.486 -0.007 1.00 93.56 87 TRP A CA 1
ATOM 683 C C . TRP A 1 87 ? -3.114 6.606 0.716 1.00 93.56 87 TRP A C 1
ATOM 685 O O . TRP A 1 87 ? -2.755 7.677 1.211 1.00 93.56 87 TRP A O 1
ATOM 695 N N . LEU A 1 88 ? -2.376 5.504 0.781 1.00 92.88 88 LEU A N 1
ATOM 696 C CA . LEU A 1 88 ? -1.063 5.496 1.401 1.00 92.88 88 LEU A CA 1
ATOM 697 C C . LEU A 1 88 ? -0.007 6.085 0.466 1.00 92.88 88 LEU A C 1
ATOM 699 O O . LEU A 1 88 ? -0.069 5.919 -0.753 1.00 92.88 88 LEU A O 1
ATOM 703 N N . ARG A 1 89 ? 1.002 6.727 1.059 1.00 92.94 89 ARG A N 1
ATOM 704 C CA . ARG A 1 89 ? 2.151 7.310 0.356 1.00 92.94 89 ARG A CA 1
ATOM 705 C C . ARG A 1 89 ? 3.421 7.089 1.164 1.00 92.94 89 ARG A C 1
ATOM 707 O O . ARG A 1 89 ? 3.387 7.115 2.393 1.00 92.94 89 ARG A O 1
ATOM 714 N N . ASN A 1 90 ? 4.540 6.907 0.477 1.00 92.69 90 ASN A N 1
ATOM 715 C CA . ASN A 1 90 ? 5.843 6.701 1.085 1.00 92.69 90 ASN A CA 1
ATOM 716 C C . ASN A 1 90 ? 6.956 7.337 0.237 1.00 92.69 90 ASN A C 1
ATOM 718 O O . ASN A 1 90 ? 7.048 7.106 -0.968 1.00 92.69 90 ASN A O 1
ATOM 722 N N . THR A 1 91 ? 7.807 8.126 0.893 1.00 89.75 91 THR A N 1
ATOM 723 C CA . THR A 1 91 ? 8.898 8.902 0.282 1.00 89.75 91 THR A CA 1
ATOM 724 C C . THR A 1 91 ? 10.274 8.234 0.419 1.00 89.75 91 THR A C 1
ATOM 726 O O . THR A 1 91 ? 11.283 8.818 0.019 1.00 89.75 91 THR A O 1
ATOM 729 N N . GLY A 1 92 ? 10.349 7.031 0.997 1.00 88.06 92 GLY A N 1
ATOM 730 C CA . GLY A 1 92 ? 11.597 6.294 1.187 1.00 88.06 92 GLY A CA 1
ATOM 731 C C . GLY A 1 92 ? 12.151 5.733 -0.125 1.00 88.06 92 GLY A C 1
ATOM 732 O O . GLY A 1 92 ? 11.435 5.104 -0.894 1.00 88.06 92 GLY A O 1
ATOM 733 N N . GLU A 1 93 ? 13.449 5.897 -0.373 1.00 80.69 93 GLU A N 1
ATOM 734 C CA . GLU A 1 93 ? 14.082 5.456 -1.631 1.00 80.69 93 GLU A CA 1
ATOM 735 C C . GLU A 1 93 ? 14.082 3.934 -1.784 1.00 80.69 93 GLU A C 1
ATOM 737 O O . GLU A 1 93 ? 13.718 3.406 -2.832 1.00 80.69 93 GLU A O 1
ATOM 742 N N . MET A 1 94 ? 14.352 3.213 -0.693 1.00 88.19 94 MET A N 1
ATOM 743 C CA . MET A 1 94 ? 14.291 1.746 -0.664 1.00 88.19 94 MET A CA 1
ATOM 744 C C . MET A 1 94 ? 12.881 1.191 -0.915 1.00 88.19 94 MET A C 1
ATOM 746 O O . MET A 1 94 ? 12.721 -0.003 -1.177 1.00 88.19 94 MET A O 1
ATOM 750 N N . VAL A 1 95 ? 11.843 2.030 -0.822 1.00 92.00 95 VAL A N 1
ATOM 751 C CA . VAL A 1 95 ? 10.465 1.610 -1.082 1.00 92.00 95 VAL A CA 1
ATOM 752 C C . VAL A 1 95 ? 10.221 1.419 -2.571 1.00 92.00 95 VAL A C 1
ATOM 754 O O . VAL A 1 95 ? 9.502 0.490 -2.914 1.00 92.00 95 VAL A O 1
ATOM 757 N N . VAL A 1 96 ? 10.861 2.192 -3.455 1.00 93.44 96 VAL A N 1
ATOM 758 C CA . VAL A 1 96 ? 10.697 2.030 -4.912 1.00 93.44 96 VAL A CA 1
ATOM 759 C C . VAL A 1 96 ? 11.082 0.613 -5.337 1.00 93.44 96 VAL A C 1
ATOM 761 O O . VAL A 1 96 ? 10.264 -0.096 -5.917 1.00 93.44 96 VAL A O 1
ATOM 764 N N . PHE A 1 97 ? 12.272 0.147 -4.940 1.00 91.31 97 PHE A N 1
ATOM 765 C CA . PHE A 1 97 ? 12.744 -1.207 -5.252 1.00 91.31 97 PHE A CA 1
ATOM 766 C C . PHE A 1 97 ? 11.788 -2.289 -4.736 1.00 91.31 97 PHE A C 1
ATOM 768 O O . PHE A 1 97 ? 11.397 -3.198 -5.462 1.00 91.31 97 PHE A O 1
ATOM 775 N N . ARG A 1 98 ? 11.359 -2.156 -3.477 1.00 92.56 98 ARG A N 1
ATOM 776 C CA . ARG A 1 98 ? 10.404 -3.072 -2.844 1.00 92.56 98 ARG A CA 1
ATOM 777 C C . ARG A 1 98 ? 9.072 -3.114 -3.592 1.00 92.56 98 ARG A C 1
ATOM 779 O O . ARG A 1 98 ? 8.513 -4.187 -3.783 1.00 92.56 98 ARG A O 1
ATOM 786 N N . MET A 1 99 ? 8.560 -1.961 -4.006 1.00 94.38 99 MET A N 1
ATOM 787 C CA . MET A 1 99 ? 7.274 -1.877 -4.691 1.00 94.38 99 MET A CA 1
ATOM 788 C C . MET A 1 99 ? 7.353 -2.336 -6.144 1.00 94.38 99 MET A C 1
ATOM 790 O O . MET A 1 99 ? 6.377 -2.907 -6.612 1.00 94.38 99 MET A O 1
ATOM 794 N N . ASN A 1 100 ? 8.493 -2.184 -6.824 1.00 93.31 100 ASN A N 1
ATOM 795 C CA . ASN A 1 100 ? 8.704 -2.790 -8.141 1.00 93.31 100 ASN A CA 1
ATOM 796 C C . ASN A 1 100 ? 8.491 -4.311 -8.064 1.00 93.31 100 ASN A C 1
ATOM 798 O O . ASN A 1 100 ? 7.679 -4.852 -8.806 1.00 93.31 100 ASN A O 1
ATOM 802 N N . THR A 1 101 ? 9.104 -4.979 -7.080 1.00 91.19 101 THR A N 1
ATOM 803 C CA . THR A 1 101 ? 8.900 -6.419 -6.849 1.00 91.19 101 THR A CA 1
ATOM 804 C C . THR A 1 101 ? 7.445 -6.770 -6.530 1.00 91.19 101 THR A C 1
ATOM 806 O O . THR A 1 101 ? 6.946 -7.789 -6.999 1.00 91.19 101 THR A O 1
ATOM 809 N N . LEU A 1 102 ? 6.749 -5.951 -5.734 1.00 91.69 102 LEU A N 1
ATOM 810 C CA . LEU A 1 102 ? 5.330 -6.177 -5.450 1.00 91.69 102 LEU A CA 1
ATOM 811 C C . LEU A 1 102 ? 4.481 -6.064 -6.724 1.00 91.69 102 LEU A C 1
ATOM 813 O O . LEU A 1 102 ? 3.589 -6.880 -6.920 1.00 91.69 102 LEU A O 1
ATOM 817 N N . VAL A 1 103 ? 4.753 -5.091 -7.595 1.00 91.81 103 VAL A N 1
ATOM 818 C CA . VAL A 1 103 ? 4.038 -4.953 -8.872 1.00 91.81 103 VAL A CA 1
ATOM 819 C C . VAL A 1 103 ? 4.286 -6.163 -9.766 1.00 91.81 103 VAL A C 1
ATOM 821 O O . VAL A 1 103 ? 3.311 -6.744 -10.233 1.00 91.81 103 VAL A O 1
ATOM 824 N N . ASP A 1 104 ? 5.540 -6.608 -9.907 1.00 89.38 104 ASP A N 1
ATOM 825 C CA . ASP A 1 104 ? 5.871 -7.834 -10.647 1.00 89.38 104 ASP A CA 1
ATOM 826 C C . ASP A 1 104 ? 5.047 -9.031 -10.139 1.00 89.38 104 ASP A C 1
ATOM 828 O O . ASP A 1 104 ? 4.442 -9.757 -10.926 1.00 89.38 104 ASP A O 1
ATOM 832 N N . MET A 1 105 ? 4.965 -9.203 -8.811 1.00 86.69 105 MET A N 1
ATOM 833 C CA . MET A 1 105 ? 4.168 -10.261 -8.178 1.00 86.69 105 MET A CA 1
ATOM 834 C C . MET A 1 105 ? 2.669 -10.134 -8.485 1.00 86.69 105 MET A C 1
ATOM 836 O O . MET A 1 105 ? 2.019 -11.134 -8.779 1.00 86.69 105 MET A O 1
ATOM 840 N N . LEU A 1 106 ? 2.105 -8.924 -8.403 1.00 87.62 106 LEU A N 1
ATOM 841 C CA . LEU A 1 106 ? 0.678 -8.679 -8.653 1.00 87.62 106 LEU A CA 1
ATOM 842 C C . LEU A 1 106 ? 0.303 -8.863 -10.132 1.00 87.62 106 LEU A C 1
ATOM 844 O O . LEU A 1 106 ? -0.845 -9.189 -10.433 1.00 87.62 106 LEU A O 1
ATOM 848 N N . GLU A 1 107 ? 1.255 -8.668 -11.044 1.00 86.31 107 GLU A N 1
ATOM 849 C CA . GLU A 1 107 ? 1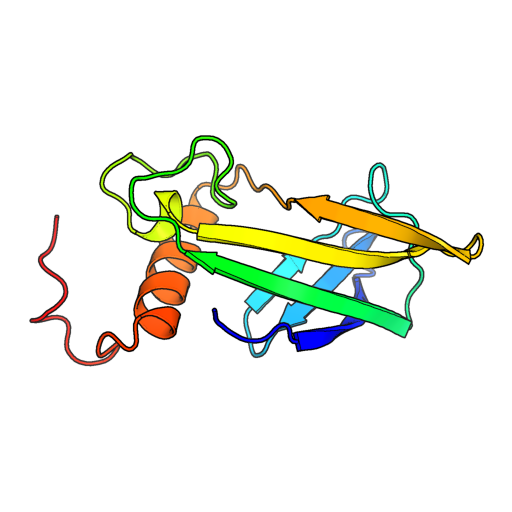.098 -8.888 -12.486 1.00 86.31 107 GLU A CA 1
ATOM 850 C C . GLU A 1 107 ? 1.419 -10.332 -12.911 1.00 86.31 107 GLU A C 1
ATOM 852 O O . GLU A 1 107 ? 1.334 -10.653 -14.095 1.00 86.31 107 GLU A O 1
ATOM 857 N N . ASN A 1 108 ? 1.723 -11.220 -11.953 1.00 79.88 108 ASN A N 1
ATOM 858 C CA . ASN A 1 108 ? 2.161 -12.603 -12.176 1.00 79.88 108 ASN A CA 1
ATOM 859 C C . ASN A 1 108 ? 3.403 -12.715 -13.077 1.00 79.88 108 ASN A C 1
ATOM 861 O O . ASN A 1 108 ? 3.563 -13.704 -13.794 1.00 79.88 108 ASN A O 1
ATOM 865 N N . LEU A 1 109 ? 4.283 -11.712 -13.059 1.00 66.31 109 LEU A N 1
ATOM 866 C CA . LEU A 1 109 ? 5.582 -11.824 -13.710 1.00 66.31 109 LEU A CA 1
ATOM 867 C C . LEU A 1 109 ? 6.442 -12.794 -12.904 1.00 66.31 109 LEU A C 1
ATOM 869 O O . LEU A 1 109 ? 6.486 -12.719 -11.672 1.00 66.31 109 LEU A O 1
ATOM 873 N N . ASP A 1 110 ? 7.113 -13.715 -13.595 1.00 60.22 110 ASP A N 1
ATOM 874 C CA . ASP A 1 110 ? 7.958 -14.695 -12.928 1.00 60.22 110 ASP A CA 1
ATOM 875 C C . ASP A 1 110 ? 9.090 -13.978 -12.180 1.00 60.22 110 ASP A C 1
ATOM 877 O O . ASP A 1 110 ? 9.977 -13.340 -12.748 1.00 60.22 110 ASP A O 1
ATOM 881 N N . ILE A 1 111 ? 9.027 -14.059 -10.856 1.00 57.41 111 ILE A N 1
ATOM 882 C CA . ILE A 1 111 ? 9.945 -13.380 -9.950 1.00 57.41 111 ILE A CA 1
ATOM 883 C C . ILE A 1 111 ? 11.317 -14.078 -9.981 1.00 57.41 111 ILE A C 1
ATOM 885 O O . ILE A 1 111 ? 12.322 -13.464 -9.605 1.00 57.41 111 ILE A O 1
ATOM 889 N N . H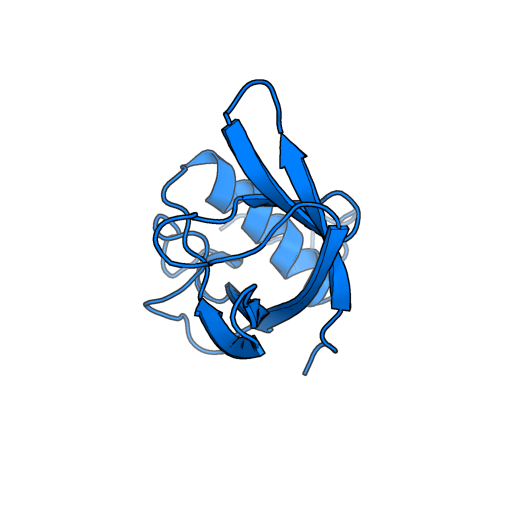IS A 1 112 ? 11.351 -15.346 -10.411 1.00 50.38 112 HIS A N 1
ATOM 890 C CA . HIS A 1 112 ? 12.528 -16.206 -10.496 1.00 50.38 112 HIS A CA 1
ATOM 891 C C . HIS A 1 112 ? 13.162 -16.238 -11.887 1.00 50.38 112 HIS A C 1
ATOM 893 O O . HIS A 1 112 ? 14.329 -16.620 -11.987 1.00 50.38 112 HIS A O 1
ATOM 899 N N . ASP A 1 113 ? 12.457 -15.772 -12.919 1.00 49.97 113 ASP A N 1
ATOM 900 C CA . ASP A 1 113 ? 13.013 -15.600 -14.257 1.00 49.97 113 ASP A CA 1
ATOM 901 C C . ASP A 1 113 ? 13.259 -14.112 -14.581 1.00 49.97 113 ASP A C 1
ATOM 903 O O . ASP A 1 113 ? 12.379 -13.393 -15.067 1.00 49.97 113 ASP A O 1
ATOM 907 N N . PRO A 1 114 ? 14.482 -13.602 -14.339 1.00 53.44 114 PRO A N 1
ATOM 908 C CA . PRO A 1 114 ? 14.829 -12.230 -14.673 1.00 53.44 114 PRO A CA 1
ATOM 909 C C . PRO A 1 114 ? 14.911 -11.979 -16.187 1.00 53.44 114 PRO A C 1
ATOM 911 O O . PRO A 1 114 ? 15.109 -10.831 -16.569 1.00 53.44 114 PRO A O 1
ATOM 914 N N . SER A 1 115 ? 14.768 -12.984 -17.061 1.00 56.38 115 SER A N 1
ATOM 915 C CA . SER A 1 115 ? 14.804 -12.777 -18.517 1.00 56.38 115 SER A CA 1
ATOM 916 C C . SER A 1 115 ? 13.618 -11.948 -19.026 1.00 56.38 115 SER A C 1
ATOM 918 O O . SER A 1 115 ? 13.767 -11.149 -19.953 1.00 56.38 115 SER A O 1
ATOM 920 N N . HIS A 1 116 ? 12.467 -12.047 -18.352 1.00 47.19 116 HIS A N 1
ATOM 921 C CA . HIS A 1 116 ? 11.295 -11.204 -18.601 1.00 47.19 116 HIS A CA 1
ATOM 922 C C . HIS A 1 116 ? 11.410 -9.819 -17.956 1.00 47.19 116 HIS A C 1
ATOM 924 O O . HIS A 1 116 ? 10.762 -8.865 -18.395 1.00 47.19 116 HIS A O 1
ATOM 930 N N . ARG A 1 117 ? 12.293 -9.672 -16.962 1.00 53.59 117 ARG A N 1
ATOM 931 C CA . ARG A 1 117 ? 12.684 -8.375 -16.416 1.00 53.59 117 ARG A CA 1
ATOM 932 C C . ARG A 1 117 ? 13.718 -7.767 -17.343 1.00 53.59 117 ARG A C 1
ATOM 934 O O . ARG A 1 117 ? 14.921 -7.856 -17.108 1.00 53.59 117 ARG A O 1
ATOM 941 N N . THR A 1 118 ? 13.257 -7.132 -18.417 1.00 46.69 118 THR A N 1
ATOM 942 C CA . THR A 1 118 ? 14.142 -6.245 -19.176 1.00 46.69 118 THR A CA 1
ATOM 943 C C . THR A 1 118 ? 14.754 -5.269 -18.169 1.00 46.69 118 THR A C 1
ATOM 945 O O . THR A 1 118 ? 14.025 -4.456 -17.605 1.00 46.69 118 THR A O 1
ATOM 948 N N . ARG A 1 119 ? 16.064 -5.379 -17.894 1.00 43.66 119 ARG A N 1
ATOM 949 C CA . ARG A 1 119 ? 16.810 -4.329 -17.188 1.00 43.66 119 ARG A CA 1
ATOM 950 C C . ARG A 1 119 ? 16.537 -3.041 -17.963 1.00 43.66 119 ARG A C 1
ATOM 952 O O . ARG A 1 119 ? 16.942 -2.942 -19.120 1.00 43.66 119 ARG A O 1
ATOM 959 N N . ARG A 1 120 ? 15.790 -2.127 -17.359 1.00 47.25 120 ARG A N 1
ATOM 960 C CA . ARG A 1 120 ? 15.491 -0.801 -17.890 1.00 47.25 120 ARG A CA 1
ATOM 961 C C . ARG A 1 120 ? 15.965 0.218 -16.879 1.00 47.25 120 ARG A C 1
ATOM 963 O O . ARG A 1 120 ? 15.697 -0.009 -15.680 1.00 47.25 120 ARG A O 1
#

Organism: NCBI:txid390896

Sequence (120 aa):
MLGGMDVPVRFHKRGSCFYVSVSHWRFDLNRQTISVEEGDTVRVQFHISHPMCNDCYATKSLPTDPASRLKISIEGVSARGQPFLVWLRNTGEMVVFRMNTLVDMLENLDIHDPSHRTRR

Foldseek 3Di:
DPDWDKFFWAADPVVRWIWTDDPNDIATDDCVQAAADGGFIKIKDKFFDPQFDCLFQANPDDSPASSSRIWMKIWHAHPVRHTDIDIHHDPDPVVSVVSSLVSCVVVVNPSPDCVVVPPD